Protein AF-A0A9D7IDB6-F1 (afdb_monomer)

Mean predicted aligned error: 6.25 Å

Nearest PDB structures (foldseek):
  6qyb-assembly1_A  TM=3.123E-01  e=2.567E+00  Streptomyces lividans 1326
  6r01-assembly1_A  TM=3.492E-01  e=3.999E+00  Streptomyces lividans 1326
  6q58-assembly1_A  TM=3.150E-01  e=3.386E+00  Streptomyces lividans 1326
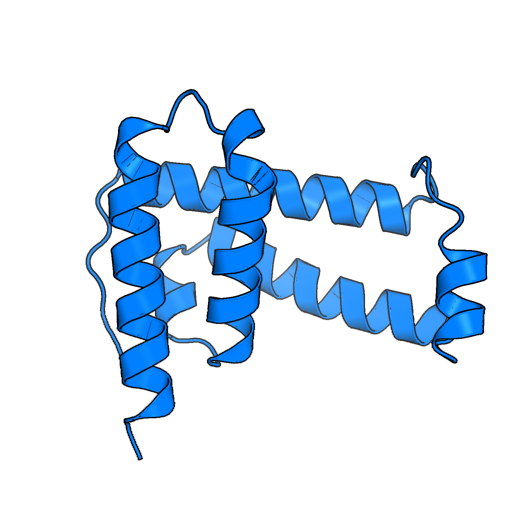
Structure (mmCIF, N/CA/C/O backbone):
data_AF-A0A9D7IDB6-F1
#
_entry.id   AF-A0A9D7IDB6-F1
#
loop_
_atom_site.group_PDB
_atom_site.id
_atom_site.type_symbol
_atom_site.label_atom_id
_atom_site.label_alt_id
_atom_site.label_comp_id
_atom_site.label_asym_id
_atom_site.label_entity_id
_atom_site.label_seq_id
_atom_site.pdbx_PDB_ins_code
_atom_site.Cartn_x
_atom_site.Cartn_y
_atom_site.Cartn_z
_atom_site.occupancy
_atom_site.B_iso_or_equiv
_atom_site.auth_seq_id
_atom_site.auth_comp_id
_atom_site.auth_asym_id
_atom_site.auth_atom_id
_atom_site.pdbx_PDB_model_num
ATOM 1 N N . MET A 1 1 ? -19.477 5.087 -3.101 1.00 61.47 1 MET A N 1
ATOM 2 C CA . MET A 1 1 ? -18.362 5.49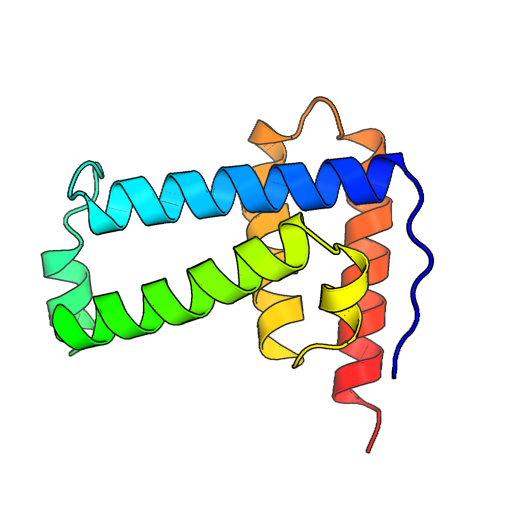9 -2.224 1.00 61.47 1 MET A CA 1
ATOM 3 C C . MET A 1 1 ? -18.386 4.657 -0.953 1.00 61.47 1 MET A C 1
ATOM 5 O O . MET A 1 1 ? -19.420 4.629 -0.287 1.00 61.47 1 MET A O 1
ATOM 9 N N . VAL A 1 2 ? -17.327 3.887 -0.688 1.00 66.38 2 VAL A N 1
ATOM 10 C CA . VAL A 1 2 ? -17.188 3.071 0.529 1.00 66.38 2 VAL A CA 1
ATOM 11 C C . VAL A 1 2 ? -16.413 3.903 1.539 1.00 66.38 2 VAL A C 1
ATOM 13 O O . VAL A 1 2 ? -15.279 4.279 1.282 1.00 66.38 2 VAL A O 1
ATOM 16 N N . LYS A 1 3 ? -17.038 4.238 2.667 1.00 69.94 3 LYS A N 1
ATOM 17 C CA . LYS A 1 3 ? -16.348 4.905 3.770 1.00 69.94 3 LYS A CA 1
ATOM 18 C C . LYS A 1 3 ? -16.085 3.861 4.843 1.00 69.94 3 LYS A C 1
ATOM 20 O O . LYS A 1 3 ? -17.030 3.401 5.481 1.00 69.94 3 LYS A O 1
ATOM 25 N N . LEU A 1 4 ? -14.826 3.470 5.003 1.00 79.12 4 LEU A N 1
ATOM 26 C CA . LEU A 1 4 ? -14.397 2.663 6.138 1.00 79.12 4 LEU A CA 1
ATOM 27 C C . LEU A 1 4 ? -13.798 3.585 7.188 1.00 79.12 4 LEU A C 1
ATOM 29 O O . LEU A 1 4 ? -13.087 4.523 6.852 1.00 79.12 4 LEU A O 1
ATOM 33 N N . ASN A 1 5 ? -14.109 3.326 8.454 1.00 84.62 5 ASN A N 1
ATOM 34 C CA . ASN A 1 5 ? -13.494 4.054 9.553 1.00 84.62 5 ASN A CA 1
ATOM 35 C C . ASN A 1 5 ? -12.193 3.346 9.930 1.00 84.62 5 ASN A C 1
ATOM 37 O O . ASN A 1 5 ? -12.216 2.184 10.359 1.00 84.62 5 ASN A O 1
ATOM 41 N N . LEU A 1 6 ? -11.075 4.045 9.779 1.00 89.81 6 LEU A N 1
ATOM 42 C CA . LEU A 1 6 ? -9.789 3.618 10.303 1.00 89.81 6 LEU A CA 1
ATOM 43 C C . LEU A 1 6 ? -9.620 4.111 11.741 1.00 89.81 6 LEU A C 1
ATOM 45 O O . LEU A 1 6 ? -10.074 5.189 12.122 1.00 89.81 6 LEU A O 1
ATOM 49 N N . THR A 1 7 ? -8.983 3.289 12.560 1.00 93.50 7 THR A N 1
ATOM 50 C CA . THR A 1 7 ? -8.384 3.735 13.816 1.00 93.50 7 THR A CA 1
ATOM 51 C C . THR A 1 7 ? -7.033 4.380 13.522 1.00 93.50 7 THR A C 1
ATOM 53 O O . THR A 1 7 ? -6.403 4.090 12.507 1.00 93.50 7 THR A O 1
ATOM 56 N N . GLN A 1 8 ? -6.531 5.190 14.453 1.00 94.00 8 GLN A N 1
ATOM 57 C CA . GLN A 1 8 ? -5.212 5.812 14.318 1.00 94.00 8 GLN A CA 1
ATOM 58 C C . GLN A 1 8 ? -4.088 4.784 14.083 1.00 94.00 8 GLN A C 1
ATOM 60 O O . GLN A 1 8 ? -3.164 5.047 13.322 1.00 94.00 8 GLN A O 1
ATOM 65 N N . GLN A 1 9 ? -4.167 3.603 14.705 1.00 94.38 9 GLN A N 1
ATOM 66 C CA . GLN A 1 9 ? -3.166 2.545 14.527 1.00 94.38 9 GLN A CA 1
ATOM 67 C C . GLN A 1 9 ? -3.245 1.890 13.144 1.00 94.38 9 GLN A C 1
ATOM 69 O O . GLN A 1 9 ? -2.220 1.552 12.562 1.00 94.38 9 GLN A O 1
ATOM 74 N N . GLU A 1 10 ? -4.446 1.751 12.584 1.00 94.25 10 GLU A N 1
ATOM 75 C CA . GLU A 1 10 ? -4.614 1.248 11.217 1.00 94.25 10 GLU A CA 1
ATOM 76 C C . GLU A 1 10 ? -4.141 2.271 10.182 1.00 94.25 10 GLU A C 1
ATOM 78 O O . GLU A 1 10 ? -3.543 1.883 9.184 1.00 94.25 10 GLU A O 1
ATOM 83 N N . GLU A 1 11 ? -4.331 3.570 10.429 1.00 94.69 11 GLU A N 1
ATOM 84 C CA . GLU A 1 11 ? -3.740 4.613 9.586 1.00 94.69 11 GLU A CA 1
ATOM 85 C C . GLU A 1 11 ? -2.208 4.560 9.609 1.00 94.69 11 GLU A C 1
ATOM 87 O O . GLU A 1 11 ? -1.579 4.642 8.555 1.00 94.69 11 GLU A O 1
ATOM 92 N N . LEU A 1 12 ? -1.600 4.400 10.792 1.00 95.19 12 LEU A N 1
ATOM 93 C CA . LEU A 1 12 ? -0.147 4.251 10.927 1.00 95.19 12 LEU A CA 1
ATOM 94 C C . LEU A 1 12 ? 0.359 2.999 10.203 1.00 95.19 12 LEU A C 1
ATOM 96 O O . LEU A 1 12 ? 1.321 3.085 9.442 1.00 95.19 12 LEU A O 1
ATOM 100 N N . LEU A 1 13 ? -0.337 1.871 10.359 1.00 95.44 13 LEU A N 1
ATOM 101 C CA . LEU A 1 13 ? -0.042 0.642 9.627 1.00 95.44 13 LEU A CA 1
ATOM 102 C C . LEU A 1 13 ? -0.114 0.863 8.110 1.00 95.44 13 LEU A C 1
ATOM 104 O O . LEU A 1 13 ? 0.799 0.468 7.388 1.00 95.44 13 LEU A O 1
ATOM 108 N N . MET A 1 14 ? -1.157 1.533 7.614 1.00 95.12 14 MET A N 1
ATOM 109 C CA . MET A 1 14 ? -1.289 1.817 6.183 1.00 95.12 14 MET A CA 1
ATOM 110 C C . MET A 1 14 ? -0.143 2.677 5.651 1.00 95.12 14 MET A C 1
ATOM 112 O O . MET A 1 14 ? 0.391 2.391 4.578 1.00 95.12 14 MET A O 1
ATOM 116 N N . LYS A 1 15 ? 0.267 3.703 6.403 1.00 95.44 15 LYS A N 1
ATOM 117 C CA . LYS A 1 15 ? 1.431 4.527 6.055 1.00 95.44 15 LYS A CA 1
ATOM 118 C C . LYS A 1 15 ? 2.706 3.700 6.023 1.00 95.44 15 LYS A C 1
ATOM 120 O O . LYS A 1 15 ? 3.466 3.796 5.065 1.00 95.44 15 LYS A O 1
ATOM 125 N N . ARG A 1 16 ? 2.889 2.806 6.999 1.00 95.81 16 ARG A N 1
ATOM 126 C CA . ARG A 1 16 ? 4.056 1.924 7.042 1.00 95.81 16 ARG A CA 1
ATOM 127 C C . ARG A 1 16 ? 4.114 0.974 5.846 1.00 95.81 16 ARG A C 1
ATOM 129 O O . ARG A 1 16 ? 5.186 0.772 5.284 1.00 95.81 16 ARG A O 1
ATOM 136 N N . VAL A 1 17 ? 2.970 0.443 5.406 1.00 95.69 17 VAL A N 1
ATOM 137 C CA . VAL A 1 17 ? 2.888 -0.340 4.158 1.00 95.69 17 VAL A CA 1
ATOM 138 C C . VAL A 1 17 ? 3.289 0.514 2.955 1.00 95.69 17 VAL A C 1
ATOM 140 O O . VAL A 1 17 ? 4.040 0.045 2.101 1.00 95.69 17 VAL A O 1
ATOM 143 N N . CYS A 1 18 ? 2.832 1.771 2.891 1.00 95.19 18 CYS A N 1
ATOM 144 C CA . CYS A 1 18 ? 3.214 2.682 1.812 1.00 95.19 18 CYS A CA 1
ATOM 145 C C . CYS A 1 18 ? 4.720 2.942 1.790 1.00 95.19 18 CYS A C 1
ATOM 147 O O . CYS A 1 18 ? 5.317 2.857 0.726 1.00 95.19 18 CYS A O 1
ATOM 149 N N . GLU A 1 19 ? 5.334 3.222 2.939 1.00 94.94 19 GLU A N 1
ATOM 150 C CA . GLU A 1 19 ? 6.784 3.428 3.053 1.00 94.94 19 GLU A CA 1
ATOM 151 C C . GLU A 1 19 ? 7.562 2.217 2.523 1.00 9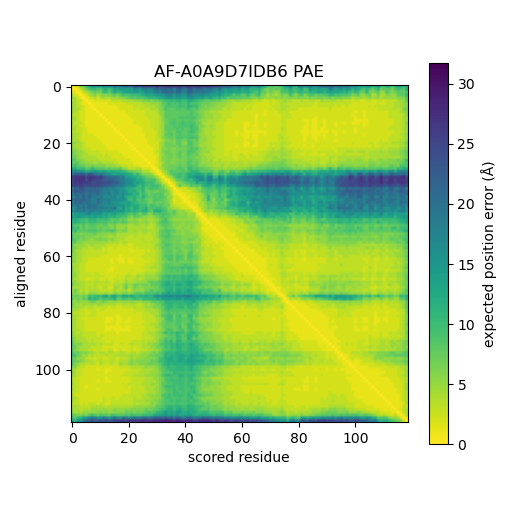4.94 19 GLU A C 1
ATOM 153 O O . GLU A 1 19 ? 8.403 2.369 1.643 1.00 94.94 19 GLU A O 1
ATOM 158 N N . LEU A 1 20 ? 7.210 1.001 2.958 1.00 93.56 20 LEU A N 1
ATOM 159 C CA . LEU A 1 20 ? 7.868 -0.228 2.495 1.00 93.56 20 LEU A CA 1
ATOM 160 C C . LEU A 1 20 ? 7.738 -0.442 0.977 1.00 93.56 20 LEU A C 1
ATOM 162 O O . LEU A 1 20 ? 8.681 -0.903 0.324 1.00 93.56 20 LEU A O 1
ATOM 166 N N . GLN A 1 21 ? 6.579 -0.113 0.400 1.00 91.75 21 GLN A N 1
ATOM 167 C CA . GLN A 1 21 ? 6.373 -0.204 -1.046 1.00 91.75 21 GLN A CA 1
ATOM 168 C C . GLN A 1 21 ? 7.150 0.866 -1.808 1.00 91.75 21 GLN A C 1
ATOM 170 O O . GLN A 1 21 ? 7.796 0.551 -2.806 1.00 91.75 21 GLN A O 1
ATOM 175 N N . LEU A 1 22 ? 7.136 2.111 -1.333 1.00 92.31 22 LEU A N 1
ATOM 176 C CA . LEU A 1 22 ? 7.874 3.214 -1.948 1.00 92.31 22 LEU A CA 1
ATOM 177 C C . LEU A 1 22 ? 9.385 2.944 -1.940 1.00 92.31 22 LEU A C 1
ATOM 179 O O . LEU A 1 22 ? 10.012 3.062 -2.992 1.00 92.31 22 LEU A O 1
ATOM 183 N N . ASP A 1 23 ? 9.935 2.462 -0.823 1.00 90.31 23 ASP A N 1
ATOM 184 C CA . ASP A 1 23 ? 11.341 2.045 -0.717 1.00 90.31 23 ASP A CA 1
ATOM 185 C C . ASP A 1 23 ? 11.666 0.892 -1.684 1.00 90.31 23 ASP A C 1
ATOM 187 O O . ASP A 1 23 ? 12.758 0.788 -2.248 1.00 90.31 23 ASP A O 1
ATOM 191 N N . SER A 1 24 ? 10.712 -0.017 -1.898 1.00 87.06 24 SER A N 1
ATOM 192 C CA . SER A 1 24 ? 10.870 -1.118 -2.854 1.00 87.06 24 SER A CA 1
ATOM 193 C C . SER A 1 24 ? 10.870 -0.618 -4.299 1.00 87.06 24 SER A C 1
ATOM 195 O O . SER A 1 24 ? 11.741 -1.014 -5.074 1.00 87.06 24 SER A O 1
ATOM 197 N N . PHE A 1 25 ? 9.974 0.305 -4.657 1.00 87.06 25 PHE A N 1
ATOM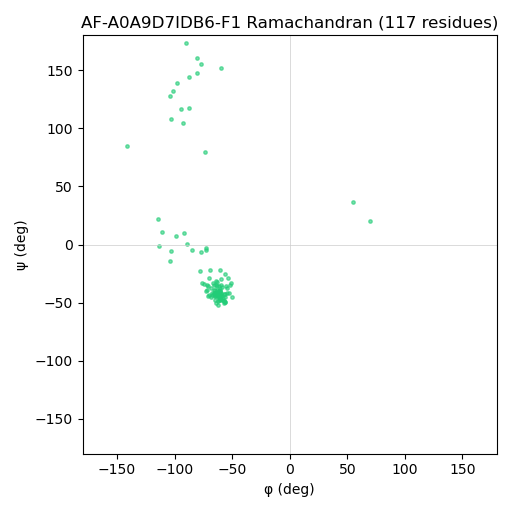 198 C CA . PHE A 1 25 ? 9.973 0.936 -5.978 1.00 87.06 25 PHE A CA 1
ATOM 199 C C . PHE A 1 25 ? 11.226 1.775 -6.226 1.00 87.06 25 PHE A C 1
ATOM 201 O O . PHE A 1 25 ? 11.771 1.728 -7.327 1.00 87.06 25 PHE A O 1
ATOM 208 N N . GLU A 1 26 ? 11.726 2.498 -5.224 1.00 85.62 26 GLU A N 1
ATOM 209 C CA . GLU A 1 26 ? 12.968 3.265 -5.349 1.00 85.62 26 GLU A CA 1
ATOM 210 C C . GLU A 1 26 ? 14.163 2.350 -5.647 1.00 85.62 26 GLU A C 1
ATOM 212 O O . GLU A 1 26 ? 14.936 2.624 -6.570 1.00 85.62 26 GLU A O 1
ATOM 217 N N . ARG A 1 27 ? 14.281 1.214 -4.947 1.00 82.56 27 ARG A N 1
ATOM 218 C CA . ARG A 1 27 ? 15.329 0.212 -5.218 1.00 82.56 27 ARG A CA 1
ATOM 219 C C . ARG A 1 27 ? 15.240 -0.362 -6.632 1.00 82.56 27 ARG A C 1
ATOM 221 O O . ARG A 1 27 ? 16.265 -0.533 -7.288 1.00 82.56 27 ARG A O 1
ATOM 228 N N . ILE A 1 28 ? 14.024 -0.612 -7.118 1.00 78.88 28 ILE A N 1
ATOM 229 C CA . ILE A 1 28 ? 13.774 -1.075 -8.491 1.00 78.88 28 ILE A CA 1
ATOM 230 C C . ILE A 1 28 ? 14.207 -0.010 -9.510 1.00 78.88 28 ILE A C 1
ATOM 232 O O . ILE A 1 28 ? 14.960 -0.306 -10.435 1.00 78.88 28 ILE A O 1
ATOM 236 N N . LEU A 1 29 ? 13.771 1.240 -9.331 1.00 76.25 29 LEU A N 1
ATOM 237 C CA . LEU A 1 29 ? 14.032 2.337 -10.270 1.00 76.25 29 LEU A CA 1
ATOM 238 C C . LEU A 1 29 ? 15.496 2.793 -10.290 1.00 76.25 29 LEU A C 1
ATOM 240 O O . LEU A 1 29 ? 15.967 3.290 -11.313 1.00 76.25 29 LEU A O 1
ATOM 244 N N . SER A 1 30 ? 16.202 2.649 -9.171 1.00 77.06 30 SER A N 1
ATOM 245 C CA . SER A 1 30 ? 17.626 2.981 -9.043 1.00 77.06 30 SER A CA 1
ATOM 246 C C . SER A 1 30 ? 18.557 1.849 -9.490 1.00 77.06 30 SER A C 1
ATOM 248 O O . SER A 1 30 ? 19.773 2.043 -9.513 1.00 77.06 30 SER A O 1
ATOM 250 N N . GLY A 1 31 ? 18.015 0.679 -9.854 1.00 69.12 31 GLY A N 1
ATOM 251 C CA . GLY A 1 31 ? 18.808 -0.489 -10.246 1.00 69.12 31 GLY A CA 1
ATOM 252 C C . GLY A 1 31 ? 19.574 -1.129 -9.083 1.00 69.12 31 GLY A C 1
ATOM 253 O O . GLY A 1 31 ? 20.549 -1.836 -9.311 1.00 69.12 31 GLY A O 1
ATOM 254 N N . GLN A 1 32 ? 19.157 -0.873 -7.839 1.00 64.94 32 GLN A N 1
ATOM 255 C CA . GLN A 1 32 ? 19.786 -1.388 -6.615 1.00 64.94 32 GLN A CA 1
ATOM 256 C C . GLN A 1 32 ? 19.182 -2.723 -6.133 1.00 64.94 32 GLN A C 1
ATOM 258 O O . GLN A 1 32 ? 19.457 -3.162 -5.017 1.00 64.94 32 GLN A O 1
ATOM 263 N N . GLY A 1 33 ? 18.333 -3.368 -6.937 1.00 58.81 33 GLY A N 1
ATOM 264 C CA . GLY A 1 33 ? 17.709 -4.649 -6.599 1.00 58.81 33 GLY A CA 1
ATOM 265 C C . GLY A 1 33 ? 18.618 -5.863 -6.836 1.00 58.81 33 GLY A C 1
ATOM 266 O O . GLY A 1 33 ? 19.389 -5.890 -7.786 1.00 58.81 33 GLY A O 1
ATOM 267 N N . GLU A 1 34 ? 18.465 -6.908 -6.014 1.00 51.75 34 GLU A N 1
ATOM 268 C CA . GLU A 1 34 ? 19.103 -8.231 -6.203 1.00 51.75 34 GLU A CA 1
ATOM 269 C C . GLU A 1 34 ? 18.490 -9.059 -7.354 1.00 51.75 34 GLU A C 1
ATOM 271 O O . GLU A 1 34 ? 18.972 -10.145 -7.668 1.00 51.75 34 GLU A O 1
ATOM 276 N N . PHE A 1 35 ? 17.418 -8.572 -7.985 1.00 56.78 35 PHE A N 1
ATOM 277 C CA . PHE A 1 35 ? 16.721 -9.254 -9.075 1.00 56.78 35 PHE A CA 1
ATOM 278 C C . PHE A 1 35 ? 17.110 -8.671 -10.432 1.00 56.78 35 PHE A C 1
ATOM 280 O O . PHE A 1 35 ? 17.021 -7.459 -10.635 1.00 56.78 35 PHE A O 1
ATOM 287 N N . ASP A 1 36 ? 17.436 -9.541 -11.392 1.00 60.69 36 ASP A N 1
ATOM 288 C CA . ASP A 1 36 ? 17.620 -9.148 -12.791 1.00 60.69 36 ASP A CA 1
ATOM 289 C C . ASP A 1 36 ? 16.254 -8.850 -13.433 1.00 60.69 36 ASP A C 1
ATOM 291 O O . ASP A 1 36 ? 15.623 -9.674 -14.100 1.00 60.69 36 ASP A O 1
ATOM 295 N N . ILE A 1 37 ? 15.744 -7.649 -13.155 1.00 64.50 37 ILE A N 1
ATOM 296 C CA . ILE A 1 37 ? 14.488 -7.120 -13.698 1.00 64.50 37 ILE A CA 1
ATOM 297 C C . ILE A 1 37 ? 14.474 -7.193 -15.230 1.00 64.50 37 ILE A C 1
ATOM 299 O O . ILE A 1 37 ? 13.411 -7.386 -15.819 1.00 64.50 37 ILE A O 1
ATOM 303 N N . ASN A 1 38 ? 15.638 -7.128 -15.880 1.00 62.84 38 ASN A N 1
ATOM 304 C CA . ASN A 1 38 ? 15.747 -7.158 -17.335 1.00 62.84 38 ASN A CA 1
ATOM 305 C C . ASN A 1 38 ? 15.318 -8.501 -17.937 1.00 62.84 38 ASN A C 1
ATOM 307 O O . ASN A 1 38 ? 14.739 -8.522 -19.026 1.00 62.84 38 ASN A O 1
ATOM 311 N N . ASP A 1 39 ? 15.553 -9.612 -17.239 1.00 64.81 39 ASP A N 1
ATOM 312 C CA . ASP A 1 39 ? 15.148 -10.939 -17.712 1.00 64.81 39 ASP A CA 1
ATOM 313 C C . ASP A 1 39 ? 13.630 -11.127 -17.613 1.00 64.81 39 ASP A C 1
ATOM 315 O O . ASP A 1 39 ? 12.994 -11.597 -18.561 1.00 64.81 39 ASP A O 1
ATOM 319 N N . LYS A 1 40 ? 13.019 -10.636 -16.528 1.00 64.19 40 LYS A N 1
ATOM 320 C CA . LYS A 1 40 ? 11.556 -10.608 -16.361 1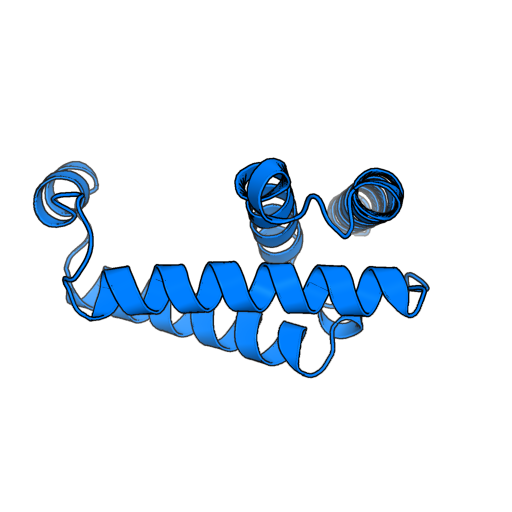.00 64.19 40 LYS A CA 1
ATOM 321 C C . LYS A 1 40 ? 10.871 -9.675 -17.365 1.00 64.19 40 LYS A C 1
ATOM 323 O O . LYS A 1 40 ? 9.815 -10.008 -17.899 1.00 64.19 40 LYS A O 1
ATOM 328 N N . LEU A 1 41 ? 11.471 -8.522 -17.663 1.00 64.88 41 LEU A N 1
ATOM 329 C CA . LEU A 1 41 ? 10.950 -7.577 -18.657 1.00 64.88 41 LEU A CA 1
ATOM 330 C C . LEU A 1 41 ? 10.904 -8.180 -20.063 1.00 64.88 41 LEU A C 1
ATOM 332 O O . LEU A 1 41 ? 9.896 -8.055 -20.765 1.00 64.88 41 LEU A O 1
ATOM 336 N N . LYS A 1 42 ? 11.964 -8.899 -20.449 1.00 63.56 42 LYS A N 1
ATOM 337 C CA . LYS A 1 42 ? 12.016 -9.633 -21.721 1.00 63.56 42 LYS A CA 1
ATOM 338 C C . LYS A 1 42 ? 10.973 -10.747 -21.783 1.00 63.56 42 LYS A C 1
ATOM 340 O O . LYS A 1 42 ? 10.334 -10.904 -22.823 1.00 63.56 42 LYS A O 1
ATOM 345 N N . GLU A 1 43 ? 10.779 -11.488 -20.691 1.00 74.88 43 GLU A N 1
ATOM 346 C CA . GLU A 1 43 ? 9.777 -12.560 -20.597 1.00 74.88 43 GLU A CA 1
ATOM 347 C C . GLU A 1 43 ? 8.349 -12.028 -20.802 1.00 74.88 43 GLU A C 1
ATOM 349 O O . GLU A 1 43 ? 7.566 -12.601 -21.564 1.00 74.88 43 GLU A O 1
ATOM 354 N N . HIS A 1 44 ? 8.031 -10.881 -20.197 1.00 72.38 44 HIS A N 1
ATOM 355 C CA . HIS A 1 44 ? 6.700 -10.273 -20.261 1.00 72.38 44 HIS A CA 1
ATOM 356 C C . HIS A 1 44 ? 6.488 -9.311 -21.440 1.00 72.38 44 HIS A C 1
ATOM 358 O O . HIS A 1 44 ? 5.387 -8.783 -21.595 1.00 72.38 44 HIS A O 1
ATOM 364 N N . ARG A 1 45 ? 7.499 -9.114 -22.301 1.00 75.00 45 ARG A N 1
ATOM 365 C CA . ARG A 1 45 ? 7.474 -8.165 -23.434 1.00 75.00 45 ARG A CA 1
ATOM 366 C C . ARG A 1 45 ? 7.141 -6.729 -23.014 1.00 75.00 45 ARG A C 1
ATOM 368 O O . ARG A 1 45 ? 6.455 -6.021 -23.746 1.00 75.00 45 ARG A O 1
ATOM 375 N N . VAL A 1 46 ? 7.631 -6.313 -21.852 1.00 76.50 46 VAL A N 1
ATOM 376 C CA . VAL A 1 46 ? 7.488 -4.942 -21.352 1.00 76.50 46 VAL A CA 1
ATOM 377 C C . VAL A 1 46 ? 8.822 -4.234 -21.539 1.00 76.50 46 VAL A C 1
ATOM 379 O O . VAL A 1 46 ? 9.866 -4.755 -21.145 1.00 76.50 46 VAL A O 1
ATOM 382 N N . SER A 1 47 ? 8.810 -3.062 -22.167 1.00 78.62 47 SER A N 1
ATOM 383 C CA . SER A 1 47 ? 10.020 -2.252 -22.311 1.00 78.62 47 SER A CA 1
ATOM 384 C C . SER A 1 47 ? 10.368 -1.525 -21.003 1.00 78.62 47 SER A C 1
ATOM 386 O O . SER A 1 47 ? 9.499 -1.243 -20.179 1.00 78.62 47 SER A O 1
ATOM 388 N N . GLU A 1 48 ? 11.643 -1.175 -20.803 1.00 74.69 48 GLU A N 1
ATOM 389 C CA . GLU A 1 48 ? 12.066 -0.382 -19.635 1.00 74.69 48 GLU A CA 1
ATOM 390 C C . GLU A 1 48 ? 11.290 0.946 -19.477 1.00 74.69 48 GLU A C 1
ATOM 392 O O . GLU A 1 48 ? 10.909 1.271 -18.348 1.00 74.69 48 GLU A O 1
ATOM 397 N N . PRO A 1 49 ? 10.996 1.720 -20.548 1.00 80.06 49 PRO A N 1
ATOM 398 C CA . PRO A 1 49 ? 10.178 2.926 -20.429 1.00 80.06 49 PRO A CA 1
ATOM 399 C C . PRO A 1 49 ? 8.746 2.645 -19.963 1.00 80.06 49 PRO A C 1
ATOM 401 O O . PRO A 1 49 ? 8.243 3.374 -19.110 1.00 80.06 49 PRO A O 1
ATOM 404 N N . GLU A 1 50 ? 8.114 1.584 -20.474 1.00 77.75 50 GLU A N 1
ATOM 405 C CA . GLU A 1 50 ? 6.762 1.179 -20.061 1.00 77.75 50 GLU A CA 1
ATOM 406 C C . GLU A 1 50 ? 6.743 0.748 -18.592 1.00 77.75 50 GLU A C 1
ATOM 408 O O . GLU A 1 50 ? 5.876 1.185 -17.836 1.00 77.75 50 GLU A O 1
ATOM 413 N N . LEU A 1 51 ? 7.742 -0.025 -18.148 1.00 77.19 51 LEU A N 1
ATOM 414 C CA .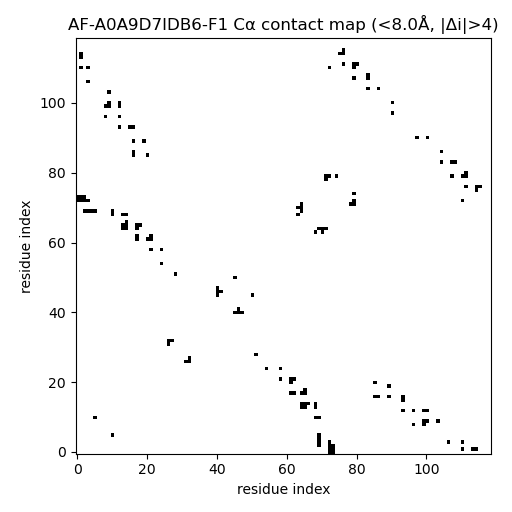 LEU A 1 51 ? 7.892 -0.376 -16.735 1.00 77.19 51 LEU A CA 1
ATOM 415 C C . LEU A 1 51 ? 8.027 0.880 -15.872 1.00 77.19 51 LEU A C 1
ATOM 417 O O . LEU A 1 51 ? 7.362 1.010 -14.844 1.00 77.19 51 LEU A O 1
ATOM 421 N N . LYS A 1 52 ? 8.887 1.816 -16.281 1.00 78.44 52 LYS A N 1
ATOM 422 C CA . LYS A 1 52 ? 9.116 3.055 -15.537 1.00 78.44 52 LYS A CA 1
ATOM 423 C C . LYS A 1 52 ? 7.841 3.887 -15.435 1.00 78.44 52 LYS A C 1
ATOM 425 O O . LYS A 1 52 ? 7.576 4.455 -14.374 1.00 78.44 52 LYS A O 1
ATOM 430 N N . GLU A 1 53 ? 7.049 3.954 -16.501 1.00 83.69 53 GLU A N 1
ATOM 431 C CA . GLU A 1 53 ? 5.762 4.647 -16.491 1.00 83.69 53 GLU A CA 1
ATOM 432 C C . GLU A 1 53 ? 4.764 3.967 -15.546 1.00 83.69 53 GLU A C 1
ATOM 434 O O . GLU A 1 53 ? 4.192 4.643 -14.686 1.00 83.69 53 GLU A O 1
ATOM 439 N N . MET A 1 54 ? 4.629 2.638 -15.626 1.00 81.25 54 MET A N 1
ATOM 440 C CA . MET A 1 54 ? 3.773 1.855 -14.727 1.00 81.25 54 MET A CA 1
ATOM 441 C C . MET A 1 54 ? 4.161 2.059 -13.258 1.00 81.25 54 MET A C 1
ATOM 443 O O . MET A 1 54 ? 3.310 2.406 -12.438 1.00 81.25 54 MET A O 1
ATOM 447 N N . ILE A 1 55 ? 5.449 1.925 -12.924 1.00 82.75 55 ILE A N 1
ATOM 448 C CA . ILE A 1 55 ? 5.942 2.139 -11.557 1.00 82.75 55 ILE A CA 1
ATOM 449 C C . ILE A 1 55 ? 5.676 3.580 -11.116 1.00 82.75 55 ILE A C 1
ATOM 451 O O . ILE A 1 55 ? 5.218 3.800 -10.000 1.00 82.75 55 ILE A O 1
ATOM 455 N N . THR A 1 56 ? 5.905 4.573 -11.979 1.00 85.06 56 THR A N 1
ATOM 456 C CA . THR A 1 56 ? 5.676 5.985 -11.631 1.00 85.06 56 THR A CA 1
ATOM 457 C C . THR A 1 56 ? 4.211 6.255 -11.281 1.00 85.06 56 THR A C 1
ATOM 459 O O . THR A 1 56 ? 3.931 7.011 -10.347 1.00 85.06 56 THR A O 1
ATOM 462 N N . GLN A 1 57 ? 3.266 5.651 -12.008 1.00 84.88 57 GLN A N 1
ATOM 463 C CA . GLN A 1 57 ? 1.838 5.787 -11.707 1.00 84.88 57 GLN A CA 1
ATOM 464 C C . GLN A 1 57 ? 1.487 5.162 -10.351 1.00 84.88 57 GLN A C 1
ATOM 466 O O . GLN A 1 57 ? 0.815 5.805 -9.542 1.00 84.88 57 GLN A O 1
ATOM 471 N N . VAL A 1 58 ? 2.005 3.963 -10.076 1.00 86.00 58 VAL A N 1
ATOM 472 C CA . VAL A 1 58 ? 1.780 3.261 -8.804 1.00 86.00 58 VAL A CA 1
ATOM 473 C C . VAL A 1 58 ? 2.416 4.010 -7.629 1.00 86.00 58 VAL A C 1
ATOM 475 O O . VAL A 1 58 ? 1.773 4.207 -6.601 1.00 86.00 58 VAL A O 1
ATOM 478 N N . VAL A 1 59 ? 3.635 4.532 -7.793 1.00 89.50 59 VAL A N 1
ATOM 479 C CA . VAL A 1 59 ? 4.321 5.357 -6.783 1.00 89.50 59 VAL A CA 1
ATOM 480 C C . VAL A 1 59 ? 3.474 6.565 -6.387 1.00 89.50 59 VAL A C 1
ATOM 482 O O . VAL A 1 59 ? 3.311 6.829 -5.197 1.00 89.50 59 VAL A O 1
ATOM 485 N N . ARG A 1 60 ? 2.882 7.276 -7.356 1.00 89.44 60 ARG A N 1
ATOM 486 C CA . ARG A 1 60 ? 1.998 8.418 -7.060 1.00 89.44 60 ARG A CA 1
ATOM 487 C C . ARG A 1 60 ? 0.796 8.000 -6.216 1.00 89.44 60 ARG A C 1
ATOM 489 O O . ARG A 1 60 ? 0.463 8.688 -5.260 1.00 89.44 60 ARG A O 1
ATOM 496 N N . GLN A 1 61 ? 0.195 6.854 -6.521 1.00 89.69 61 GLN A N 1
ATOM 497 C CA . GLN A 1 61 ? -0.947 6.341 -5.762 1.00 89.69 61 GLN A CA 1
ATOM 498 C C . GLN A 1 61 ? -0.555 5.991 -4.323 1.00 89.69 61 GLN A C 1
ATOM 500 O O . GLN A 1 61 ? -1.248 6.393 -3.391 1.00 89.69 61 GLN A O 1
ATOM 505 N N . TYR A 1 62 ? 0.580 5.317 -4.114 1.00 92.12 62 TYR A N 1
ATOM 506 C CA . TYR A 1 62 ? 1.081 5.034 -2.764 1.00 92.12 62 TYR A CA 1
ATOM 507 C C . TYR A 1 62 ? 1.477 6.301 -2.003 1.00 92.12 62 TYR A C 1
ATOM 509 O O . TYR A 1 62 ? 1.236 6.384 -0.799 1.00 92.12 62 TYR A O 1
ATOM 517 N N . MET A 1 63 ? 2.015 7.318 -2.682 1.00 92.31 63 MET A N 1
ATOM 518 C CA . MET A 1 63 ? 2.227 8.629 -2.069 1.00 92.31 63 MET A CA 1
ATOM 519 C C . MET A 1 63 ? 0.904 9.252 -1.615 1.00 92.31 63 MET A C 1
ATOM 521 O O . MET A 1 63 ? 0.817 9.705 -0.475 1.00 92.31 63 MET A O 1
ATOM 525 N N . ASP A 1 64 ? -0.130 9.257 -2.454 1.00 91.25 64 ASP A N 1
ATOM 526 C CA . ASP A 1 64 ? -1.436 9.827 -2.104 1.00 91.25 64 ASP A CA 1
ATOM 527 C C . ASP A 1 64 ? -2.072 9.101 -0.908 1.00 91.25 64 ASP A C 1
ATOM 529 O O . ASP A 1 64 ? -2.562 9.748 0.024 1.00 91.25 64 ASP A O 1
ATOM 533 N N . ILE A 1 65 ? -1.993 7.766 -0.881 1.00 91.38 65 ILE A N 1
ATOM 534 C CA . ILE A 1 65 ? -2.469 6.944 0.242 1.00 91.38 65 ILE A CA 1
ATOM 535 C C . ILE A 1 65 ? -1.663 7.252 1.509 1.00 91.38 65 ILE A C 1
ATOM 537 O O . ILE A 1 65 ? -2.251 7.415 2.576 1.00 91.38 65 ILE A O 1
ATOM 541 N N . ASN A 1 66 ? -0.342 7.412 1.410 1.00 93.25 66 ASN A N 1
ATOM 542 C CA . ASN A 1 66 ? 0.493 7.757 2.561 1.00 93.25 66 ASN A CA 1
ATOM 543 C C . ASN A 1 66 ? 0.090 9.110 3.186 1.00 93.25 66 ASN A C 1
ATOM 545 O O . ASN A 1 66 ? 0.022 9.256 4.409 1.00 93.25 66 ASN A O 1
ATOM 549 N N . HIS A 1 67 ? -0.245 10.102 2.355 1.00 92.19 67 HIS A N 1
ATOM 550 C CA . HIS A 1 67 ? -0.716 11.408 2.831 1.00 92.19 67 HIS A CA 1
ATOM 551 C C . HIS A 1 67 ? -2.158 11.357 3.353 1.00 92.19 67 HIS A C 1
ATOM 553 O O . HIS A 1 67 ? -2.499 12.073 4.299 1.00 92.19 67 HIS A O 1
ATOM 559 N N . LYS A 1 68 ? -3.009 10.521 2.749 1.00 90.75 68 LYS A N 1
ATOM 560 C CA . LYS A 1 68 ? -4.429 10.392 3.085 1.00 90.75 68 LYS A CA 1
ATOM 561 C C . LYS A 1 68 ? -4.870 8.919 3.023 1.00 90.75 68 LYS A C 1
ATOM 563 O O . LYS A 1 68 ? -5.448 8.518 2.012 1.00 90.75 68 LYS A O 1
ATOM 568 N N . PRO A 1 69 ? -4.683 8.129 4.097 1.00 89.31 69 PRO A N 1
ATOM 569 C CA . PRO A 1 69 ? -4.951 6.684 4.087 1.00 89.31 69 PRO A CA 1
ATOM 570 C C . PRO A 1 69 ? -6.380 6.320 3.677 1.00 89.31 69 PRO A C 1
ATOM 572 O O . PRO A 1 69 ? -6.587 5.462 2.821 1.00 89.31 69 PRO A O 1
ATOM 575 N N . ASP A 1 70 ? -7.367 7.067 4.179 1.00 85.62 70 ASP A N 1
ATOM 576 C CA . ASP A 1 70 ? -8.779 6.892 3.820 1.00 85.62 70 ASP A CA 1
ATOM 577 C C . ASP A 1 70 ? -9.047 7.001 2.312 1.00 85.62 70 ASP A C 1
ATOM 579 O O . ASP A 1 70 ? -10.041 6.460 1.823 1.00 85.62 70 ASP A O 1
ATOM 583 N N . SER A 1 71 ? -8.197 7.710 1.556 1.00 84.06 71 SER A N 1
ATOM 584 C CA . SER A 1 71 ? -8.370 7.868 0.109 1.00 84.06 71 SER A CA 1
ATOM 585 C C . SER A 1 71 ? -8.355 6.531 -0.625 1.00 84.06 71 SER A C 1
ATOM 587 O O . SER A 1 71 ? -9.094 6.404 -1.596 1.00 84.06 71 SER A O 1
ATOM 589 N N . LEU A 1 72 ? -7.641 5.519 -0.116 1.00 86.06 72 LEU A N 1
ATOM 590 C CA . LEU A 1 72 ? -7.570 4.188 -0.718 1.00 86.06 72 LEU A CA 1
ATOM 591 C C . LEU A 1 72 ? -8.961 3.585 -0.969 1.00 86.06 72 LEU A C 1
ATOM 593 O O . LEU A 1 72 ? -9.226 3.052 -2.042 1.00 86.06 72 LEU A O 1
ATOM 597 N N . PHE A 1 73 ? -9.892 3.741 -0.025 1.00 84.31 73 PHE A N 1
ATOM 598 C CA . PHE A 1 73 ? -11.258 3.202 -0.136 1.00 84.31 73 PHE A CA 1
ATOM 599 C C . PHE A 1 73 ? -12.151 3.951 -1.138 1.00 84.31 73 PHE A C 1
ATOM 601 O O . PHE A 1 73 ? -13.303 3.573 -1.370 1.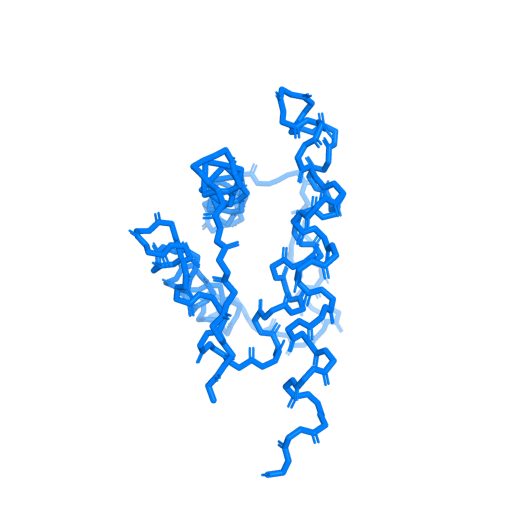00 84.31 73 PHE A O 1
ATOM 608 N N . HIS A 1 74 ? -11.625 5.022 -1.730 1.00 79.44 74 HIS A N 1
ATOM 609 C CA . HIS A 1 74 ? -12.270 5.815 -2.770 1.00 79.44 74 HIS A CA 1
ATOM 610 C C . HIS A 1 74 ? -11.705 5.517 -4.166 1.00 79.44 74 HIS A C 1
ATOM 612 O O . HIS A 1 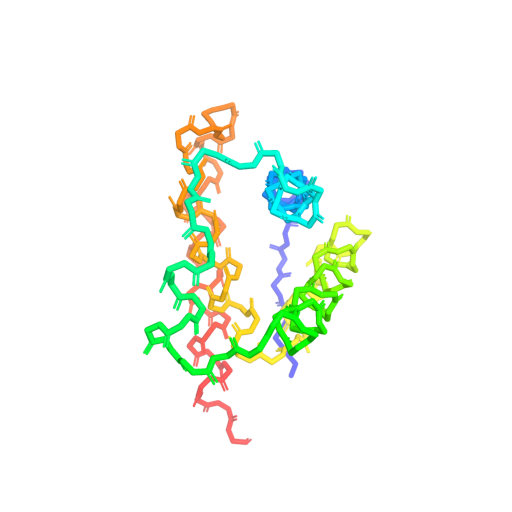74 ? -12.225 6.053 -5.144 1.00 79.44 74 HIS A O 1
ATOM 618 N N . LEU A 1 75 ? -10.652 4.698 -4.256 1.00 72.50 75 LEU A N 1
ATOM 619 C CA . LEU A 1 75 ? -9.956 4.359 -5.494 1.00 72.50 75 LEU A CA 1
ATOM 620 C C . LEU A 1 75 ? -10.562 3.121 -6.180 1.00 72.50 75 LEU A C 1
ATOM 622 O O . LEU A 1 75 ? -11.459 2.461 -5.654 1.00 72.50 75 LEU A O 1
ATOM 626 N N . HIS A 1 76 ? -10.072 2.823 -7.387 1.00 78.31 76 HIS A N 1
ATOM 627 C CA . HIS A 1 76 ? -10.463 1.646 -8.165 1.00 78.31 76 HIS A CA 1
ATOM 628 C C . HIS A 1 76 ? -10.154 0.334 -7.428 1.00 78.31 76 HIS A C 1
ATOM 630 O O . HIS A 1 76 ? -9.207 0.258 -6.645 1.00 78.31 76 HIS A O 1
ATOM 636 N N . ALA A 1 77 ? -10.939 -0.711 -7.719 1.00 81.06 77 ALA A N 1
ATOM 637 C CA . ALA A 1 77 ? -10.803 -2.029 -7.096 1.00 81.06 77 ALA A CA 1
ATOM 638 C C . ALA A 1 77 ? -9.379 -2.597 -7.221 1.00 81.06 77 ALA A C 1
ATOM 640 O O . ALA A 1 77 ? -8.862 -3.145 -6.254 1.00 81.06 77 ALA A O 1
ATOM 641 N N . ASP A 1 78 ? -8.720 -2.373 -8.356 1.00 84.94 78 ASP A N 1
ATOM 642 C CA . ASP A 1 78 ? -7.353 -2.843 -8.604 1.00 84.94 78 ASP A CA 1
ATOM 643 C C . ASP A 1 78 ? -6.348 -2.285 -7.585 1.00 84.94 78 ASP A C 1
ATOM 645 O O . ASP A 1 78 ? -5.433 -2.982 -7.160 1.00 84.94 78 ASP A O 1
ATOM 649 N N . LEU A 1 79 ? -6.543 -1.047 -7.118 1.00 86.69 79 LEU A N 1
ATOM 650 C CA . LEU A 1 79 ? -5.655 -0.430 -6.128 1.00 86.69 79 LEU A CA 1
ATOM 651 C C . LEU A 1 79 ? -5.885 -0.961 -4.720 1.00 86.69 79 LEU A C 1
ATOM 653 O O . LEU A 1 79 ? -4.931 -1.091 -3.958 1.00 86.69 79 LEU A O 1
ATOM 657 N N . LEU A 1 80 ? -7.129 -1.307 -4.388 1.00 90.38 80 LEU A N 1
ATOM 658 C CA . LEU A 1 80 ? -7.438 -2.004 -3.142 1.00 90.38 80 LEU A CA 1
ATOM 659 C C . LEU A 1 80 ? -6.781 -3.387 -3.113 1.00 90.38 80 LEU A C 1
ATOM 661 O O . LEU A 1 80 ? -6.186 -3.741 -2.097 1.00 90.38 80 LEU A O 1
ATOM 665 N N . VAL A 1 81 ? -6.842 -4.119 -4.230 1.00 91.12 81 VAL A N 1
ATOM 666 C CA . VAL A 1 81 ? -6.191 -5.429 -4.381 1.00 91.12 81 VAL A CA 1
ATOM 667 C C . VAL A 1 81 ? -4.676 -5.289 -4.237 1.00 91.12 81 VAL A C 1
ATOM 669 O O . VAL A 1 81 ? -4.090 -5.927 -3.366 1.00 91.12 81 VAL A O 1
ATOM 672 N N . ASN A 1 82 ? -4.056 -4.374 -4.990 1.00 90.69 82 ASN A N 1
ATOM 673 C CA . ASN A 1 82 ? -2.611 -4.135 -4.914 1.00 90.69 82 ASN A CA 1
ATOM 674 C C . ASN A 1 82 ? -2.158 -3.768 -3.493 1.00 90.69 82 ASN A C 1
ATOM 676 O O . ASN A 1 82 ? -1.141 -4.262 -3.009 1.00 90.69 82 ASN A O 1
ATOM 680 N N . PHE A 1 83 ? -2.919 -2.918 -2.796 1.00 93.75 83 PHE A N 1
ATOM 681 C CA . PHE A 1 83 ? -2.596 -2.541 -1.424 1.00 93.75 83 PHE A CA 1
ATOM 682 C C . PHE A 1 83 ? -2.743 -3.713 -0.447 1.00 93.75 83 PHE A C 1
ATOM 684 O O . PHE A 1 83 ? -1.893 -3.894 0.426 1.00 93.75 83 PHE A O 1
ATOM 691 N N . ARG A 1 84 ? -3.804 -4.514 -0.590 1.00 94.75 84 ARG A N 1
ATOM 692 C CA . ARG A 1 84 ? -4.028 -5.717 0.221 1.00 94.75 84 ARG A CA 1
ATOM 693 C C . ARG A 1 84 ? -2.885 -6.714 0.049 1.00 94.75 84 ARG A C 1
ATOM 695 O O . ARG A 1 84 ? -2.385 -7.220 1.049 1.00 94.75 84 ARG A O 1
ATOM 702 N N . ASP A 1 85 ? -2.433 -6.935 -1.180 1.00 93.44 85 ASP A N 1
ATOM 703 C CA . ASP A 1 85 ? -1.314 -7.837 -1.467 1.00 93.44 85 ASP A CA 1
ATOM 704 C C . ASP A 1 85 ? 0.014 -7.284 -0.944 1.00 93.44 85 ASP A C 1
ATOM 706 O O . ASP A 1 85 ? 0.824 -8.028 -0.394 1.00 93.44 85 ASP A O 1
ATOM 710 N N . ALA A 1 86 ? 0.219 -5.967 -1.021 1.00 93.00 86 ALA A N 1
ATOM 711 C CA . ALA A 1 86 ? 1.374 -5.319 -0.410 1.00 93.00 86 ALA A CA 1
ATOM 712 C C . ALA A 1 86 ? 1.391 -5.471 1.119 1.00 93.00 86 ALA A C 1
ATOM 714 O O . ALA A 1 86 ? 2.458 -5.703 1.689 1.00 93.00 86 ALA A O 1
ATOM 715 N N . LEU A 1 87 ? 0.239 -5.347 1.784 1.00 95.12 87 LEU A N 1
ATOM 716 C CA . LEU A 1 87 ? 0.126 -5.592 3.222 1.00 95.12 87 LEU A CA 1
ATOM 717 C C . LEU A 1 87 ? 0.475 -7.047 3.553 1.00 95.12 87 LEU A C 1
ATOM 719 O O . LEU A 1 87 ? 1.305 -7.271 4.429 1.00 95.12 87 LEU A O 1
ATOM 723 N N . ASP A 1 88 ? -0.110 -8.002 2.828 1.00 92.38 88 ASP A N 1
ATOM 724 C CA . ASP A 1 88 ? 0.102 -9.445 3.013 1.00 92.38 88 ASP A CA 1
ATOM 725 C C . ASP A 1 88 ? 1.579 -9.836 2.823 1.00 92.38 88 ASP A C 1
ATOM 727 O O . ASP A 1 88 ? 2.169 -10.520 3.657 1.00 92.38 88 ASP A O 1
ATOM 731 N N . PHE A 1 89 ? 2.222 -9.304 1.780 1.00 91.44 89 PHE A N 1
ATOM 732 C CA . PHE A 1 89 ? 3.642 -9.531 1.500 1.00 91.44 89 PHE A CA 1
ATOM 733 C C . PHE A 1 89 ? 4.572 -8.977 2.591 1.00 91.44 89 PHE A C 1
ATOM 735 O O . PHE A 1 89 ? 5.647 -9.523 2.828 1.00 91.44 89 PHE A O 1
ATOM 742 N N . ASN A 1 90 ? 4.181 -7.887 3.258 1.00 90.88 90 ASN A N 1
ATOM 743 C CA . ASN A 1 90 ? 5.026 -7.195 4.233 1.00 90.88 90 ASN A CA 1
ATOM 744 C C . ASN A 1 90 ? 4.717 -7.549 5.695 1.00 90.88 90 ASN A C 1
ATOM 746 O O . ASN A 1 90 ? 5.295 -6.921 6.581 1.00 90.88 90 ASN A O 1
ATOM 750 N N . ILE A 1 91 ? 3.852 -8.534 5.977 1.00 92.25 91 ILE A N 1
ATOM 751 C CA . ILE A 1 91 ? 3.424 -8.870 7.351 1.00 92.25 91 ILE A CA 1
ATOM 752 C C . ILE A 1 91 ? 4.616 -9.051 8.302 1.00 92.25 91 ILE A C 1
ATOM 754 O O . ILE A 1 91 ? 4.623 -8.469 9.389 1.00 92.25 91 ILE A O 1
ATOM 758 N N . ASP A 1 92 ? 5.652 -9.779 7.880 1.00 90.12 92 ASP A N 1
ATOM 759 C CA . ASP A 1 92 ? 6.841 -10.030 8.706 1.00 90.12 92 ASP A CA 1
ATOM 760 C C . ASP A 1 92 ? 7.598 -8.735 9.051 1.00 90.12 92 ASP A C 1
ATOM 762 O O . ASP A 1 92 ? 8.080 -8.555 10.173 1.00 90.12 92 ASP A O 1
ATOM 766 N N . SER A 1 93 ? 7.638 -7.784 8.111 1.00 90.56 93 SER A N 1
ATOM 767 C CA . SER A 1 93 ? 8.258 -6.460 8.290 1.00 90.56 93 SER A CA 1
ATOM 768 C C . SER A 1 93 ? 7.390 -5.491 9.106 1.00 90.56 93 SER A C 1
ATOM 770 O O . SER A 1 93 ? 7.834 -4.391 9.440 1.00 90.56 93 SER A O 1
ATOM 772 N N . LEU A 1 94 ? 6.158 -5.887 9.440 1.00 92.19 94 LEU A N 1
ATOM 773 C CA . LEU A 1 94 ? 5.149 -5.087 10.141 1.00 92.19 94 LEU A CA 1
ATOM 774 C C . LEU A 1 94 ? 4.823 -5.651 11.533 1.00 92.19 94 LEU A C 1
ATOM 776 O O . LEU A 1 94 ? 3.766 -5.355 12.090 1.00 92.19 94 LEU A O 1
ATOM 780 N N . SER A 1 95 ? 5.726 -6.442 12.119 1.00 89.69 95 SER A N 1
ATOM 781 C CA . SER A 1 95 ? 5.519 -7.129 13.405 1.00 89.69 95 SER A CA 1
ATOM 782 C C . SER A 1 95 ? 5.064 -6.211 14.554 1.00 89.69 95 SER A C 1
ATOM 784 O O . SER A 1 95 ? 4.212 -6.607 15.354 1.00 89.69 95 SER A O 1
ATOM 786 N N . GLU A 1 96 ? 5.536 -4.960 14.587 1.00 89.62 96 GLU A N 1
ATOM 787 C CA . GLU A 1 96 ? 5.128 -3.923 15.553 1.00 89.62 96 GLU A CA 1
ATOM 788 C C . GLU A 1 96 ? 3.628 -3.577 15.491 1.00 89.62 96 GLU A C 1
ATOM 790 O O . GLU A 1 96 ? 3.055 -3.104 16.469 1.00 89.62 96 GLU A O 1
ATOM 795 N N . HIS A 1 97 ? 2.978 -3.853 14.360 1.00 90.25 97 HIS A N 1
ATOM 796 C CA . HIS A 1 97 ? 1.560 -3.594 14.105 1.00 90.25 97 HIS A CA 1
ATOM 797 C C . HIS A 1 97 ? 0.738 -4.890 14.009 1.00 90.25 97 HIS A C 1
ATOM 799 O O . HIS A 1 97 ? -0.422 -4.856 13.593 1.00 90.25 97 HIS A O 1
ATOM 805 N N . SER A 1 98 ? 1.316 -6.037 14.382 1.00 89.06 98 SER A N 1
ATOM 806 C CA . SER A 1 98 ? 0.732 -7.378 14.197 1.00 89.06 98 SER A CA 1
ATOM 807 C C . SER A 1 98 ? -0.700 -7.526 14.720 1.00 89.06 98 SER A C 1
ATOM 809 O O . SER A 1 98 ? -1.514 -8.217 14.112 1.00 89.06 98 SER A O 1
ATOM 811 N N . THR A 1 99 ? -1.051 -6.829 15.800 1.00 93.44 99 THR A N 1
ATOM 812 C CA . THR A 1 99 ? -2.401 -6.824 16.387 1.00 93.44 99 THR A CA 1
ATOM 813 C C . THR A 1 99 ? -3.455 -6.130 15.518 1.00 93.44 99 THR A C 1
ATOM 815 O O . THR A 1 99 ? -4.645 -6.407 15.669 1.00 93.44 99 THR A O 1
ATOM 818 N N . HIS A 1 100 ? -3.043 -5.244 14.609 1.00 93.88 100 HIS A N 1
ATOM 819 C CA . HIS A 1 100 ? -3.917 -4.435 13.752 1.00 93.88 100 HIS A CA 1
ATOM 820 C C . HIS A 1 100 ? -3.979 -4.936 12.303 1.00 93.88 100 HIS A C 1
ATOM 822 O O . HIS A 1 100 ? -4.886 -4.563 11.559 1.00 93.88 100 HIS A O 1
ATOM 828 N N . ILE A 1 101 ? -3.064 -5.823 11.901 1.00 93.75 101 ILE A N 1
ATOM 829 C CA . ILE A 1 101 ? -3.056 -6.426 10.560 1.00 93.75 101 ILE A CA 1
ATOM 830 C C . ILE A 1 101 ? -4.382 -7.149 10.249 1.00 93.75 101 ILE A C 1
ATOM 832 O O . ILE A 1 101 ? -4.971 -6.855 9.206 1.00 93.75 101 ILE A O 1
ATOM 836 N N . PRO A 1 102 ? -4.934 -8.019 11.125 1.00 94.62 102 PRO A N 1
ATOM 837 C CA . PRO A 1 102 ? -6.171 -8.737 10.810 1.00 94.62 102 PRO A CA 1
ATOM 838 C C . PRO A 1 102 ? -7.384 -7.817 10.630 1.00 94.62 102 PRO A C 1
ATOM 840 O O . PRO A 1 102 ? -8.254 -8.079 9.793 1.00 94.62 102 PRO A O 1
ATOM 843 N N . THR A 1 103 ? -7.456 -6.726 11.403 1.00 94.81 103 THR A N 1
ATOM 844 C CA . THR A 1 103 ? -8.576 -5.780 11.317 1.00 94.81 103 THR A CA 1
ATOM 845 C C . THR A 1 103 ? -8.503 -4.959 10.036 1.00 94.81 103 THR A C 1
ATOM 847 O O . THR A 1 103 ? -9.531 -4.762 9.384 1.00 94.81 103 THR A O 1
ATOM 850 N N . LEU A 1 104 ? -7.298 -4.545 9.630 1.00 94.31 104 LEU A N 1
ATOM 851 C CA . LEU A 1 104 ? -7.089 -3.840 8.371 1.00 94.31 104 LEU A CA 1
ATOM 852 C C . LEU A 1 104 ? -7.357 -4.740 7.154 1.00 94.31 104 LEU A C 1
ATOM 854 O O . LEU A 1 104 ? -8.053 -4.306 6.238 1.00 94.31 104 LEU A O 1
ATOM 858 N N . LEU A 1 105 ? -6.896 -5.997 7.165 1.00 94.25 105 LEU A N 1
ATOM 859 C CA . LEU A 1 105 ? -7.196 -6.972 6.105 1.00 94.25 105 LEU A CA 1
ATOM 860 C C . LEU A 1 105 ? -8.705 -7.166 5.932 1.00 94.25 105 LEU A C 1
ATOM 862 O O . LEU A 1 105 ? -9.225 -7.004 4.833 1.00 94.25 105 LEU A O 1
ATOM 866 N N . SER A 1 106 ? -9.430 -7.380 7.034 1.00 93.12 106 SER A N 1
ATOM 867 C CA . SER A 1 106 ? -10.892 -7.545 6.996 1.00 93.12 106 SER A CA 1
ATOM 868 C C . SER A 1 106 ? -11.604 -6.329 6.386 1.00 93.12 106 SER A C 1
ATOM 870 O O . SER A 1 106 ? -12.601 -6.464 5.675 1.00 93.12 106 SER A O 1
ATOM 872 N N . LYS A 1 107 ? -11.098 -5.120 6.658 1.00 92.44 107 LYS A N 1
ATOM 873 C CA . LYS A 1 107 ? -11.617 -3.872 6.083 1.00 92.44 107 LYS A CA 1
ATOM 874 C C . LYS A 1 107 ? -11.340 -3.786 4.583 1.00 92.44 107 LYS A C 1
ATOM 876 O O . LYS A 1 107 ? -12.251 -3.448 3.829 1.00 92.44 107 LYS A O 1
ATOM 881 N N . LEU A 1 108 ? -10.125 -4.114 4.151 1.00 92.62 108 LEU A N 1
ATOM 882 C CA . LEU A 1 108 ? -9.755 -4.148 2.734 1.00 92.62 108 LEU A CA 1
ATOM 883 C C . LEU A 1 108 ? -10.619 -5.154 1.965 1.00 92.62 108 LEU A C 1
ATOM 885 O O . LEU A 1 108 ? -11.232 -4.776 0.967 1.00 92.62 108 LEU A O 1
ATOM 889 N N . ASP A 1 109 ? -10.771 -6.372 2.486 1.00 91.69 109 ASP A N 1
ATOM 890 C CA . ASP A 1 109 ? -11.596 -7.419 1.876 1.00 91.69 109 ASP A CA 1
ATOM 891 C C . ASP A 1 109 ? -13.059 -6.978 1.740 1.00 91.69 109 ASP A C 1
ATOM 893 O O . ASP A 1 109 ? -13.687 -7.153 0.692 1.00 91.69 109 ASP A O 1
ATOM 897 N N . TYR A 1 110 ? -13.600 -6.323 2.771 1.00 90.62 110 TYR A N 1
ATOM 898 C CA . TYR A 1 110 ? -14.954 -5.779 2.727 1.00 90.62 110 TYR A CA 1
ATOM 899 C C . TYR A 1 110 ? -15.105 -4.647 1.699 1.00 90.62 110 TYR A C 1
ATOM 901 O O . TYR A 1 110 ? -16.096 -4.611 0.962 1.00 90.62 110 TYR A O 1
ATOM 909 N N . ALA A 1 111 ? -14.132 -3.734 1.603 1.00 89.69 111 ALA A N 1
ATOM 910 C CA . ALA A 1 111 ? -14.141 -2.691 0.576 1.00 89.69 111 ALA A CA 1
ATOM 911 C C . ALA A 1 111 ? -14.066 -3.280 -0.837 1.00 89.69 111 ALA A C 1
ATOM 913 O O . ALA A 1 111 ? -14.836 -2.854 -1.698 1.00 89.69 111 ALA A O 1
ATOM 914 N N . MET A 1 112 ? -13.200 -4.270 -1.069 1.00 89.62 112 MET A N 1
ATOM 915 C CA . MET A 1 112 ? -13.101 -4.968 -2.354 1.00 89.62 112 MET A CA 1
ATOM 916 C C . MET A 1 112 ? -14.420 -5.648 -2.720 1.00 89.62 112 MET A C 1
ATOM 918 O O . MET A 1 112 ? -14.920 -5.450 -3.828 1.00 89.62 112 MET A O 1
ATOM 922 N N . PHE A 1 113 ? -15.025 -6.372 -1.772 1.00 89.56 113 PHE A N 1
ATOM 923 C CA . PHE A 1 113 ? -16.325 -7.005 -1.968 1.00 89.56 113 PHE A CA 1
ATOM 924 C C . PHE A 1 113 ? -17.385 -5.979 -2.384 1.00 89.56 113 PHE A C 1
ATOM 926 O O . PHE A 1 113 ? -18.068 -6.172 -3.389 1.00 89.56 113 PHE A O 1
ATOM 933 N N . ILE A 1 114 ? -17.497 -4.850 -1.676 1.00 87.00 114 ILE A N 1
ATOM 934 C CA . ILE A 1 114 ? -18.464 -3.807 -2.041 1.00 87.00 114 ILE A CA 1
ATOM 935 C C . ILE A 1 114 ? -18.164 -3.224 -3.428 1.00 87.00 114 ILE A C 1
ATOM 937 O O . IL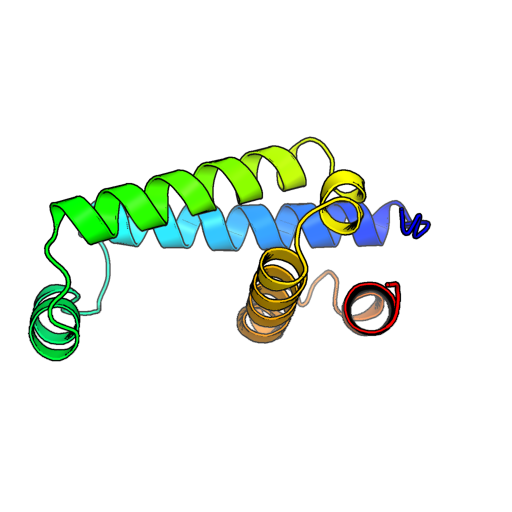E A 1 114 ? -19.097 -3.022 -4.203 1.00 87.00 114 ILE A O 1
ATOM 941 N N . SER A 1 115 ? -16.899 -2.938 -3.743 1.00 84.00 115 SER A N 1
ATOM 942 C CA . SER A 1 115 ? -16.504 -2.350 -5.030 1.00 84.00 115 SER A CA 1
ATOM 943 C C . SER A 1 115 ? -16.815 -3.263 -6.217 1.00 84.00 115 SER A C 1
ATOM 945 O O . SER A 1 115 ? -17.160 -2.765 -7.281 1.00 84.00 115 SER A O 1
ATOM 947 N N . GLN A 1 116 ? -16.750 -4.584 -6.035 1.00 82.19 116 GLN A N 1
ATOM 948 C CA . GLN A 1 116 ? -17.096 -5.566 -7.070 1.00 82.19 116 GLN A CA 1
ATOM 949 C C . GLN A 1 116 ? -18.610 -5.765 -7.246 1.00 82.19 116 GLN A C 1
ATOM 951 O O . GLN A 1 116 ? -19.047 -6.216 -8.300 1.00 82.19 116 GLN A O 1
ATOM 956 N N . HIS A 1 117 ? -19.412 -5.447 -6.224 1.00 81.69 117 HIS A N 1
ATOM 957 C CA . HIS A 1 117 ? -20.853 -5.739 -6.197 1.00 81.69 117 HIS A CA 1
ATOM 958 C C . HIS A 1 117 ? -21.742 -4.484 -6.216 1.00 81.69 117 HIS A C 1
ATOM 960 O O . HIS A 1 117 ? -22.970 -4.598 -6.218 1.00 81.69 117 HIS A O 1
ATOM 966 N N . LYS A 1 118 ? -21.158 -3.280 -6.236 1.00 69.75 118 LYS A N 1
ATOM 967 C CA . LYS A 1 118 ? -21.877 -2.030 -6.512 1.00 69.75 118 LYS A CA 1
ATOM 968 C C . LYS A 1 118 ? -21.808 -1.716 -8.006 1.00 69.75 118 LYS A C 1
ATOM 970 O O . LYS A 1 118 ? -20.776 -1.256 -8.479 1.00 69.75 118 LYS A O 1
ATOM 975 N N . ASN A 1 119 ? -22.927 -1.954 -8.695 1.00 50.53 119 ASN A N 1
ATOM 976 C CA . ASN A 1 119 ? -23.230 -1.415 -10.026 1.00 50.53 119 ASN A CA 1
ATOM 977 C C . ASN A 1 119 ? -23.410 0.106 -9.976 1.00 50.53 119 ASN A C 1
ATOM 979 O O . ASN A 1 119 ? -24.140 0.570 -9.066 1.00 50.53 119 ASN A O 1
#

Secondary structure (DSSP, 8-state):
---PPPPHHHHHHHHHHHHHHHHHHHHHHTT--SS-HHHHHHHHT--HHHHHHHHHHHHHHHHHHHH-GGGGGGS-HHHHHHHHHHHHHTGGGGGGGTTTHHHHHHHHHHHHHHHHH--

Sequence (119 aa):
MVKLNLTQQEELLMKRVCELQLDSFERILSGQGEFDINDKLKEHRVSEPELKEMITQVVRQYMDINHKPDSLFHLHADLLVNFRDALDFNIDSLSEHSTHIPTLLSKLDYAMFISQHKN

Radius of gyration: 15.34 Å; Cα contacts (8 Å, |Δi|>4): 86; chains: 1; bounding box: 43×24×40 Å

pLDDT: mean 84.47, std 10.83, range [50.53, 95.81]

Foldseek 3Di:
DDFDDDDPLLLVLLLVLLVVVLVVLVCVVVVVDPDPVVVVCVVVVHDPVNVVVVSVVLNVVSVVCNVPVRCQLVDALVSLVVSLVSLVVCQVVSVVSVVCSVVSNVVSVVSSVCNVPPD

Solvent-accessible surface area (backbone atoms only — not comparable to full-atom values): 6894 Å² total; per-residue (Å²): 133,57,86,75,87,74,52,75,67,48,44,51,48,51,31,51,46,28,52,58,50,48,56,50,51,50,32,56,76,70,68,70,50,96,61,71,59,68,60,57,27,62,72,70,73,47,51,73,70,58,50,53,52,56,50,51,56,51,49,53,51,39,52,51,27,48,77,37,53,73,52,49,54,69,54,59,58,69,57,46,51,53,50,50,51,51,45,64,73,38,47,82,85,38,57,95,44,54,90,45,48,65,60,50,50,54,49,50,52,51,51,46,52,48,58,76,69,59,129